Protein AF-A0A6P0IBN6-F1 (afdb_monomer)

Radius of gyration: 15.88 Å; Cα contacts (8 Å, |Δi|>4): 66; chains: 1; bounding box: 37×35×43 Å

Foldseek 3Di:
DDDPVNVLVVLCVLVVVLVVCVVVVHDPVSNVVSVVSNVVSVLVVQLVVLQVVLVVVDDPVSVVSCVPRNCVSLVVVLVVCVVVVVPVVSVVSVD

Structure (mmCIF, N/CA/C/O backbone):
data_AF-A0A6P0IBN6-F1
#
_entry.id   AF-A0A6P0IBN6-F1
#
loop_
_atom_site.group_PDB
_atom_site.id
_atom_site.type_symbol
_atom_site.label_atom_id
_atom_site.label_alt_id
_atom_site.label_comp_id
_atom_site.label_asym_id
_atom_site.label_entity_id
_atom_site.label_seq_id
_atom_site.pdbx_PDB_ins_code
_atom_site.Cartn_x
_atom_site.Cartn_y
_atom_site.Cartn_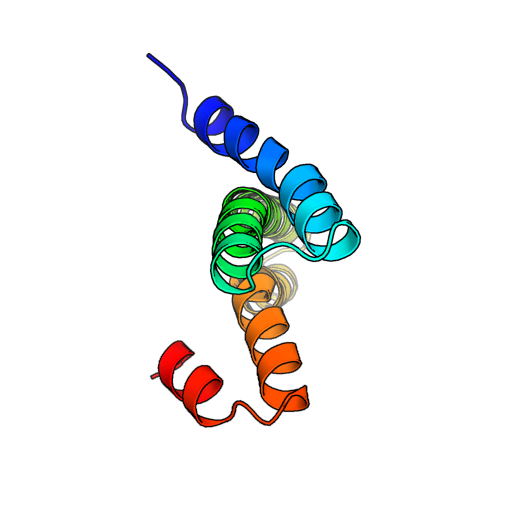z
_atom_site.occupancy
_atom_site.B_iso_or_equiv
_atom_site.auth_seq_id
_atom_site.auth_comp_id
_atom_site.auth_asym_id
_atom_site.auth_atom_id
_atom_site.pdbx_PDB_model_num
ATOM 1 N N . MET A 1 1 ? -13.929 22.687 -9.346 1.00 69.56 1 MET A N 1
ATOM 2 C CA . MET A 1 1 ? -12.790 22.132 -8.579 1.00 69.56 1 MET A CA 1
ATOM 3 C C . MET A 1 1 ? -13.010 20.636 -8.430 1.00 69.56 1 MET A C 1
ATOM 5 O O . MET A 1 1 ? -14.149 20.251 -8.198 1.00 69.56 1 MET A O 1
ATOM 9 N N . LEU A 1 2 ? -11.980 19.806 -8.622 1.00 76.62 2 LEU A N 1
ATOM 10 C CA . LEU A 1 2 ? -12.090 18.356 -8.414 1.00 76.62 2 LEU A CA 1
ATOM 11 C C . LEU A 1 2 ? -12.249 18.057 -6.917 1.00 76.62 2 LEU A C 1
ATOM 13 O O . LEU A 1 2 ? -11.542 18.629 -6.091 1.00 76.62 2 LEU A O 1
ATOM 17 N N . THR A 1 3 ? -13.172 17.166 -6.572 1.00 87.94 3 THR A N 1
ATOM 18 C CA . THR A 1 3 ? -13.346 16.660 -5.203 1.00 87.94 3 THR A CA 1
ATOM 19 C C . THR A 1 3 ? -12.288 15.602 -4.879 1.00 87.94 3 THR A C 1
ATOM 21 O O . THR A 1 3 ? -11.764 14.946 -5.780 1.00 87.94 3 THR A O 1
ATOM 24 N N . LYS A 1 4 ? -11.999 15.377 -3.588 1.00 81.69 4 LYS A N 1
ATOM 25 C CA . LYS A 1 4 ? -11.0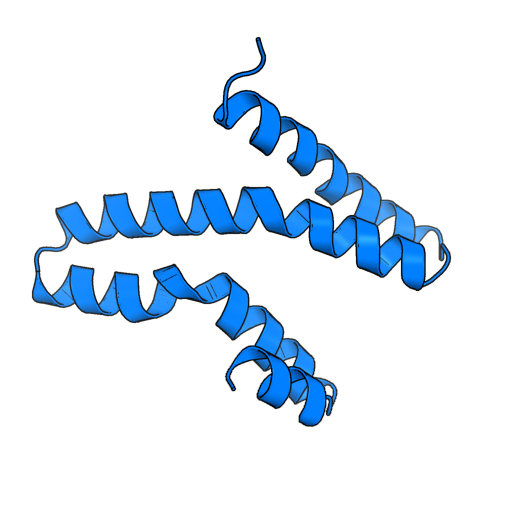53 14.337 -3.128 1.00 81.69 4 LYS A CA 1
ATOM 26 C C . LYS A 1 4 ? -11.349 12.967 -3.755 1.00 81.69 4 LYS A C 1
ATOM 28 O O . LYS A 1 4 ? -10.436 12.305 -4.239 1.00 81.69 4 LYS A O 1
ATOM 33 N N . ASN A 1 5 ? -12.623 12.581 -3.825 1.00 84.19 5 ASN A N 1
ATOM 34 C CA . ASN A 1 5 ? -13.034 11.301 -4.408 1.00 84.19 5 ASN A CA 1
ATOM 35 C C . ASN A 1 5 ? -12.794 11.242 -5.919 1.00 84.19 5 ASN A C 1
ATOM 37 O O . ASN A 1 5 ? -12.388 10.201 -6.428 1.00 84.19 5 ASN A O 1
ATOM 41 N N . GLN A 1 6 ? -12.989 12.352 -6.636 1.00 85.06 6 GLN A N 1
ATOM 42 C CA . GLN A 1 6 ? -12.674 12.421 -8.065 1.00 85.06 6 GLN A CA 1
ATOM 43 C C . GLN A 1 6 ? -11.168 12.309 -8.310 1.00 85.06 6 GLN A C 1
ATOM 45 O O . GLN A 1 6 ? -10.765 11.594 -9.221 1.00 85.06 6 GLN A O 1
ATOM 50 N N . ILE A 1 7 ? -10.340 12.948 -7.475 1.00 87.31 7 ILE A N 1
ATOM 51 C CA . ILE A 1 7 ? -8.877 12.833 -7.560 1.00 87.31 7 ILE A CA 1
ATOM 52 C C . ILE A 1 7 ? -8.445 11.380 -7.334 1.00 87.31 7 ILE A C 1
ATOM 54 O O . ILE A 1 7 ? -7.727 10.836 -8.164 1.00 87.31 7 ILE A O 1
ATOM 58 N N . LEU A 1 8 ? -8.929 10.725 -6.273 1.00 89.50 8 LEU A N 1
ATOM 59 C CA . LEU A 1 8 ? -8.619 9.313 -6.010 1.00 89.50 8 LEU A CA 1
ATOM 60 C C . LEU A 1 8 ? -9.085 8.399 -7.151 1.00 89.50 8 LEU A C 1
ATOM 62 O O . LEU A 1 8 ? -8.350 7.511 -7.568 1.00 89.50 8 LEU A O 1
ATOM 66 N N . SER A 1 9 ? -10.267 8.654 -7.715 1.00 91.44 9 SER A N 1
ATOM 67 C CA . SER A 1 9 ? -10.805 7.836 -8.808 1.00 91.44 9 SER A CA 1
ATOM 68 C C . SER A 1 9 ? -9.944 7.897 -10.072 1.00 91.44 9 SER A C 1
ATOM 70 O O . SER A 1 9 ? -9.834 6.900 -10.778 1.00 91.44 9 SER A O 1
ATOM 72 N N . ILE A 1 10 ? -9.288 9.031 -10.350 1.00 94.62 10 ILE A N 1
ATOM 73 C CA . ILE A 1 10 ? -8.360 9.152 -11.487 1.00 94.62 10 ILE A CA 1
ATOM 74 C C . ILE A 1 10 ? -7.187 8.179 -11.334 1.00 94.62 10 ILE A C 1
ATOM 76 O O . ILE A 1 10 ? -6.768 7.568 -12.316 1.00 94.62 10 ILE A O 1
ATOM 80 N N . PHE A 1 11 ? -6.687 7.978 -10.111 1.00 96.56 11 PHE A N 1
ATOM 81 C CA . PHE A 1 11 ? -5.566 7.070 -9.877 1.00 96.56 11 PHE A CA 1
ATOM 82 C C . PHE A 1 11 ? -5.908 5.595 -10.133 1.00 96.56 11 PHE A C 1
ATOM 84 O O . PHE A 1 11 ? -5.007 4.803 -10.388 1.00 96.56 11 PHE A O 1
ATOM 91 N N . LEU A 1 12 ? -7.191 5.217 -10.157 1.00 96.06 12 LEU A N 1
ATOM 92 C CA . LEU A 1 12 ? -7.604 3.848 -10.491 1.00 96.06 12 LEU A CA 1
ATOM 93 C C . LEU A 1 12 ? -7.234 3.457 -11.921 1.00 96.06 12 LEU A C 1
ATOM 95 O O . LEU A 1 12 ? -7.060 2.274 -12.199 1.00 96.06 12 LEU A O 1
ATOM 99 N N . LEU A 1 13 ? -7.066 4.435 -12.820 1.00 97.50 13 LEU A N 1
ATOM 100 C CA . LEU A 1 13 ? -6.574 4.185 -14.174 1.00 97.50 13 LEU A CA 1
ATOM 101 C C . LEU A 1 13 ? -5.172 3.570 -14.163 1.00 97.50 13 LEU A C 1
ATOM 103 O O . LEU A 1 13 ? -4.834 2.826 -15.078 1.00 97.50 13 LEU A O 1
ATOM 107 N N . PHE A 1 14 ? -4.373 3.820 -13.121 1.00 98.12 14 PHE A N 1
ATOM 108 C CA . PHE A 1 14 ? -3.045 3.232 -13.011 1.00 98.12 14 PHE A CA 1
ATOM 109 C C . PHE A 1 14 ? -3.065 1.728 -12.732 1.00 98.12 14 PHE A C 1
ATOM 111 O O . PHE A 1 14 ? -2.055 1.089 -12.986 1.00 98.12 14 PHE A O 1
ATOM 118 N N . ILE A 1 15 ? -4.190 1.142 -12.296 1.00 97.75 15 ILE A N 1
ATOM 119 C CA . ILE A 1 15 ? -4.309 -0.311 -12.089 1.00 97.75 15 ILE A CA 1
ATOM 120 C C . ILE A 1 15 ? -4.180 -1.074 -13.420 1.00 97.75 15 ILE A C 1
ATOM 122 O O . ILE A 1 15 ? -3.255 -1.871 -13.559 1.00 97.75 15 ILE A O 1
ATOM 126 N N . PRO A 1 16 ? -5.045 -0.859 -14.434 1.00 98.00 16 PRO A N 1
ATOM 127 C CA . PRO A 1 16 ? -4.866 -1.532 -15.716 1.00 98.00 16 PRO A CA 1
ATOM 128 C C . PRO A 1 16 ? -3.586 -1.083 -16.432 1.00 98.00 16 PRO A C 1
ATOM 130 O O . PRO A 1 16 ? -3.005 -1.879 -17.162 1.00 98.00 16 PRO A O 1
ATOM 133 N N . ILE A 1 17 ? -3.119 0.155 -16.218 1.00 98.31 17 ILE A N 1
ATOM 134 C CA . ILE A 1 17 ? -1.865 0.640 -16.814 1.00 98.31 17 ILE A CA 1
ATOM 135 C C . ILE A 1 17 ? -0.655 -0.099 -16.239 1.00 98.31 17 ILE A C 1
ATOM 137 O O . ILE A 1 17 ? 0.205 -0.490 -17.018 1.00 98.31 17 ILE A O 1
ATOM 141 N N . SER A 1 18 ? -0.565 -0.308 -14.922 1.00 98.00 18 SER A N 1
ATOM 142 C CA . SER A 1 18 ? 0.577 -1.005 -14.315 1.00 98.00 18 SER A CA 1
ATOM 143 C C . SER A 1 18 ? 0.619 -2.472 -14.730 1.00 98.00 18 SER A C 1
ATOM 145 O O . SER A 1 18 ? 1.677 -2.981 -15.087 1.00 98.00 18 SER A O 1
ATOM 147 N N . VAL A 1 19 ? -0.546 -3.124 -14.782 1.00 98.12 19 VAL A N 1
ATOM 148 C CA . VAL A 1 19 ? -0.679 -4.493 -15.291 1.00 98.12 19 VAL A CA 1
ATOM 149 C C . VAL A 1 19 ? -0.245 -4.561 -16.755 1.00 98.12 19 VAL A C 1
ATOM 151 O O . VAL A 1 19 ? 0.573 -5.403 -17.113 1.00 98.12 19 VAL A O 1
ATOM 154 N N . ALA A 1 20 ? -0.735 -3.655 -17.605 1.00 98.25 20 ALA A N 1
ATOM 155 C CA . ALA A 1 20 ? -0.328 -3.604 -19.007 1.00 98.25 20 ALA A CA 1
ATOM 156 C C . ALA A 1 20 ? 1.169 -3.298 -19.173 1.00 98.25 20 ALA A C 1
ATOM 158 O O . ALA A 1 20 ? 1.805 -3.884 -20.041 1.00 98.25 20 ALA A O 1
ATOM 159 N N . ALA A 1 21 ? 1.737 -2.414 -18.348 1.00 98.25 21 ALA A N 1
ATOM 160 C CA . ALA A 1 21 ? 3.156 -2.073 -18.377 1.00 98.25 21 ALA A CA 1
ATOM 161 C C . ALA A 1 21 ? 4.042 -3.289 -18.064 1.00 98.25 21 ALA A C 1
ATOM 163 O O . ALA A 1 21 ? 5.049 -3.479 -18.739 1.00 98.25 21 ALA A O 1
ATOM 164 N N . GLU A 1 22 ? 3.647 -4.126 -17.101 1.00 98.00 22 GLU A N 1
ATOM 165 C CA . GLU A 1 22 ? 4.324 -5.396 -16.804 1.00 98.00 22 GLU A CA 1
ATOM 166 C C . GLU A 1 22 ? 4.197 -6.380 -17.978 1.00 98.00 22 GLU A C 1
ATOM 168 O O . GLU A 1 22 ? 5.198 -6.900 -18.463 1.00 98.00 22 GLU A O 1
ATOM 173 N N . PHE A 1 23 ? 2.981 -6.589 -18.503 1.00 98.19 23 PHE A N 1
ATOM 174 C CA . PHE A 1 23 ? 2.742 -7.516 -19.621 1.00 98.19 23 PHE A CA 1
ATOM 175 C C . PHE A 1 23 ? 3.453 -7.121 -20.920 1.00 98.19 23 PHE A C 1
ATOM 177 O O . PHE A 1 23 ? 3.778 -7.986 -21.729 1.00 98.19 23 PHE A O 1
ATOM 184 N N . LEU A 1 24 ? 3.645 -5.823 -21.145 1.00 98.19 24 LEU A N 1
ATOM 185 C CA . LEU A 1 24 ? 4.346 -5.281 -22.307 1.00 98.19 24 LEU A CA 1
ATOM 186 C C . LEU A 1 24 ? 5.845 -5.075 -22.048 1.00 98.19 24 LEU A C 1
ATOM 188 O O . LEU A 1 24 ? 6.511 -4.464 -22.884 1.00 98.19 24 LEU A O 1
ATOM 192 N N . GLU A 1 25 ? 6.360 -5.544 -20.906 1.00 97.62 25 GLU A N 1
ATOM 193 C CA . GLU A 1 25 ? 7.775 -5.480 -20.523 1.00 97.62 25 GLU A CA 1
ATOM 194 C C . GLU A 1 25 ? 8.349 -4.053 -20.589 1.00 97.62 25 GLU A C 1
ATOM 196 O O . GLU A 1 25 ? 9.443 -3.798 -21.100 1.00 97.62 25 GLU A O 1
ATOM 201 N N . TRP A 1 26 ? 7.589 -3.075 -20.091 1.00 98.25 26 TRP A N 1
ATOM 202 C CA . TRP A 1 26 ? 8.060 -1.695 -20.004 1.00 98.25 26 TRP A CA 1
ATOM 203 C C . TRP A 1 26 ? 9.237 -1.567 -19.028 1.00 98.25 26 TRP A C 1
ATOM 205 O O . TRP A 1 26 ? 9.569 -2.465 -18.258 1.00 98.25 26 TRP A O 1
ATOM 215 N N . ASN A 1 27 ? 9.895 -0.406 -19.037 1.00 98.12 27 ASN A N 1
ATOM 216 C CA . ASN A 1 27 ? 10.993 -0.142 -18.113 1.00 98.12 27 ASN A CA 1
ATOM 217 C C . ASN A 1 27 ? 10.548 -0.309 -16.645 1.00 98.12 27 ASN A C 1
ATOM 219 O O . ASN A 1 27 ? 9.510 0.221 -16.241 1.00 98.12 27 ASN A O 1
ATOM 223 N N . SER A 1 28 ? 11.376 -0.965 -15.827 1.00 96.94 28 SER A N 1
ATOM 224 C CA . SER A 1 28 ? 11.060 -1.277 -14.427 1.00 96.94 28 SER A CA 1
ATOM 225 C C . SER A 1 28 ? 10.723 -0.048 -13.577 1.00 96.94 28 SER A C 1
ATOM 227 O O . SER A 1 28 ? 9.877 -0.138 -12.692 1.00 96.94 28 SER A O 1
ATOM 229 N N . ALA A 1 29 ? 11.317 1.120 -13.853 1.00 97.94 29 ALA A N 1
ATOM 230 C CA . ALA A 1 29 ? 10.967 2.355 -13.152 1.00 97.94 29 ALA A CA 1
ATOM 231 C C . ALA A 1 29 ? 9.540 2.817 -13.488 1.00 97.94 29 ALA A C 1
ATOM 233 O O . ALA A 1 29 ? 8.832 3.321 -12.619 1.00 97.94 29 ALA A O 1
ATOM 234 N N . VAL A 1 30 ? 9.089 2.615 -14.729 1.00 97.94 30 VAL A N 1
ATOM 235 C CA . VAL A 1 30 ? 7.722 2.950 -15.154 1.00 97.94 30 VAL A CA 1
ATOM 236 C C . VAL A 1 30 ? 6.718 2.003 -14.504 1.00 97.94 30 VAL A C 1
ATOM 238 O O . VAL A 1 30 ? 5.710 2.461 -13.965 1.00 97.94 30 VAL A O 1
ATOM 241 N N . ILE A 1 31 ? 7.009 0.701 -14.492 1.00 98.38 31 ILE A N 1
ATOM 242 C CA . ILE A 1 31 ? 6.177 -0.301 -13.812 1.00 98.38 31 ILE A CA 1
ATOM 243 C C . ILE A 1 31 ? 6.079 0.021 -12.316 1.00 98.38 31 ILE A C 1
ATOM 245 O O . ILE A 1 31 ? 4.982 0.045 -11.760 1.00 98.38 31 ILE A O 1
ATOM 249 N N . PHE A 1 32 ? 7.202 0.360 -11.676 1.00 96.56 32 PHE A N 1
ATOM 250 C CA . PHE A 1 32 ? 7.235 0.758 -10.271 1.00 96.56 32 PHE A CA 1
ATOM 251 C C . PHE A 1 32 ? 6.363 1.991 -10.003 1.00 96.56 32 PHE A C 1
ATOM 253 O O . PHE A 1 32 ? 5.466 1.938 -9.165 1.00 96.56 32 PHE A O 1
ATOM 260 N N . ILE A 1 33 ? 6.563 3.083 -10.751 1.00 98.19 33 ILE A N 1
ATOM 261 C CA . ILE A 1 33 ? 5.809 4.331 -10.556 1.00 98.19 33 ILE A CA 1
ATOM 262 C C . ILE A 1 33 ? 4.314 4.101 -10.780 1.00 98.19 33 ILE A C 1
ATOM 264 O O . ILE A 1 33 ? 3.501 4.498 -9.949 1.00 98.19 33 ILE A O 1
ATOM 268 N N . THR A 1 34 ? 3.935 3.443 -11.876 1.00 98.19 34 THR A N 1
ATOM 269 C CA . THR A 1 34 ? 2.520 3.176 -12.177 1.00 98.19 34 THR A CA 1
ATOM 270 C C . THR A 1 34 ? 1.879 2.275 -11.120 1.00 98.19 34 THR A C 1
ATOM 272 O O . THR A 1 34 ? 0.759 2.551 -10.697 1.00 98.19 34 THR A O 1
ATOM 275 N N . SER A 1 35 ? 2.599 1.278 -10.602 1.00 97.38 35 SER A N 1
ATOM 276 C CA . SER A 1 35 ? 2.125 0.433 -9.497 1.00 97.38 35 SER A CA 1
ATOM 277 C C . SER A 1 35 ? 1.946 1.221 -8.198 1.00 97.38 35 SER A C 1
ATOM 279 O O . SER A 1 35 ? 0.910 1.096 -7.547 1.00 97.38 35 SER A O 1
ATOM 281 N N . CYS A 1 36 ? 2.894 2.093 -7.837 1.00 96.19 36 CYS A N 1
ATOM 282 C CA . CYS A 1 36 ? 2.757 2.973 -6.673 1.00 96.19 36 CYS A CA 1
ATOM 283 C C . CYS A 1 36 ? 1.520 3.872 -6.788 1.00 96.19 36 CYS A C 1
ATOM 285 O O . CYS A 1 36 ? 0.758 3.999 -5.833 1.00 96.19 36 CYS A O 1
ATOM 287 N N . LEU A 1 37 ? 1.290 4.461 -7.964 1.00 97.56 37 LEU A N 1
ATOM 288 C CA . LEU A 1 37 ? 0.127 5.310 -8.215 1.00 97.56 37 LEU A CA 1
ATOM 289 C C . LEU A 1 37 ? -1.194 4.533 -8.139 1.00 97.56 37 LEU A C 1
ATOM 291 O O . LEU A 1 37 ? -2.173 5.055 -7.606 1.00 97.56 37 LEU A O 1
ATOM 295 N N . ALA A 1 38 ? -1.214 3.285 -8.609 1.00 97.19 38 ALA A N 1
ATOM 296 C CA . ALA A 1 38 ? -2.372 2.398 -8.522 1.00 97.19 38 ALA A CA 1
ATOM 297 C C . ALA A 1 38 ? -2.753 2.051 -7.070 1.00 97.19 38 ALA A C 1
ATOM 299 O O . ALA A 1 38 ? -3.934 1.907 -6.759 1.00 97.19 38 ALA A O 1
ATOM 300 N N . ILE A 1 39 ? -1.768 1.949 -6.171 1.00 95.75 39 ILE A N 1
ATOM 301 C CA . ILE A 1 39 ? -1.980 1.602 -4.757 1.00 95.75 39 ILE A CA 1
ATOM 302 C C . ILE A 1 39 ? -2.657 2.741 -3.980 1.00 95.75 39 ILE A C 1
ATOM 304 O O . ILE A 1 39 ? -3.460 2.464 -3.092 1.00 95.75 39 ILE A O 1
ATOM 308 N N . ILE A 1 40 ? -2.393 4.009 -4.315 1.00 94.81 40 ILE A N 1
ATOM 309 C CA . ILE A 1 40 ? -2.914 5.186 -3.587 1.00 94.81 40 ILE A CA 1
ATOM 310 C C . ILE A 1 40 ? -4.437 5.122 -3.338 1.00 94.81 40 ILE A C 1
ATOM 312 O O . ILE A 1 40 ? -4.854 5.204 -2.178 1.00 94.81 40 ILE A O 1
ATOM 316 N N . PRO A 1 41 ? -5.301 4.980 -4.364 1.00 94.75 41 PRO A N 1
ATOM 317 C CA . PRO A 1 41 ? -6.745 4.928 -4.148 1.00 94.75 41 PRO A CA 1
ATOM 318 C C . PRO A 1 41 ? -7.196 3.644 -3.453 1.00 94.75 41 PRO A C 1
ATOM 320 O O . PRO A 1 41 ? -8.137 3.689 -2.664 1.00 94.75 41 PRO A O 1
ATOM 323 N N . LEU A 1 42 ? -6.512 2.523 -3.695 1.00 93.75 42 LEU A N 1
ATOM 324 C CA . LEU A 1 42 ? -6.824 1.241 -3.064 1.00 93.75 42 LEU A CA 1
ATOM 325 C C . LEU A 1 42 ? -6.571 1.290 -1.554 1.00 93.75 42 LEU A C 1
ATOM 327 O O . LEU A 1 42 ? -7.416 0.854 -0.778 1.00 93.75 42 LEU A O 1
ATOM 331 N N . ALA A 1 43 ? -5.454 1.888 -1.138 1.00 93.12 43 ALA A N 1
ATOM 332 C CA . ALA A 1 43 ? -5.118 2.089 0.265 1.00 93.12 43 ALA A CA 1
ATOM 333 C C . ALA A 1 43 ? -6.140 2.996 0.964 1.00 93.12 43 ALA A C 1
ATOM 335 O O . ALA A 1 43 ? -6.620 2.671 2.049 1.00 93.12 43 ALA A O 1
ATOM 336 N N . ALA A 1 44 ? -6.526 4.101 0.315 1.00 91.69 44 ALA A N 1
ATOM 337 C CA . ALA A 1 44 ? -7.540 5.007 0.846 1.00 91.69 44 ALA A CA 1
ATOM 338 C C . ALA A 1 44 ? -8.894 4.302 1.033 1.00 91.69 44 ALA A C 1
ATOM 340 O O . ALA A 1 44 ? -9.520 4.433 2.084 1.00 91.69 44 ALA A O 1
ATOM 341 N N . TRP A 1 45 ? -9.335 3.529 0.038 1.00 92.00 45 TRP A N 1
ATOM 342 C CA . TRP A 1 45 ? -10.588 2.779 0.114 1.00 92.00 45 TRP A CA 1
ATOM 343 C C . TRP A 1 45 ? -10.550 1.658 1.144 1.00 92.00 45 TRP A C 1
ATOM 345 O O . TRP A 1 45 ? -11.538 1.465 1.846 1.00 92.00 45 TRP A O 1
ATOM 355 N N . MET A 1 46 ? -9.428 0.951 1.275 1.00 92.38 46 MET A N 1
ATOM 356 C CA . MET A 1 46 ? -9.273 -0.084 2.293 1.00 92.38 46 MET A CA 1
ATOM 357 C C . MET A 1 46 ? -9.346 0.503 3.705 1.00 92.38 46 MET A C 1
ATOM 359 O O 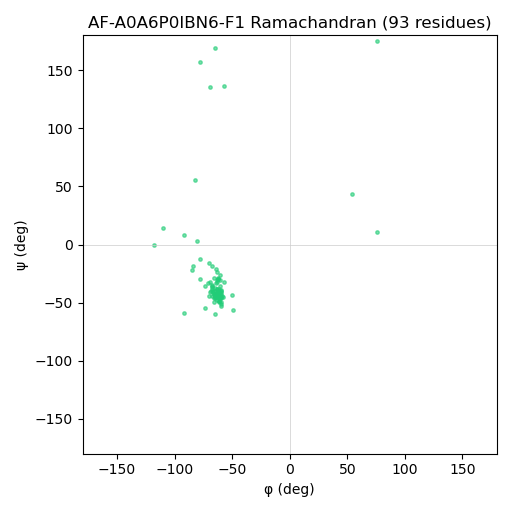. MET A 1 46 ? -10.033 -0.064 4.552 1.00 92.38 46 MET A O 1
ATOM 363 N N . GLY A 1 47 ? -8.714 1.656 3.946 1.00 91.19 47 GLY A N 1
ATOM 364 C CA . GLY A 1 47 ? -8.812 2.366 5.223 1.00 91.19 47 GLY A CA 1
ATOM 365 C C . GLY A 1 47 ? -10.254 2.755 5.553 1.00 91.19 47 GLY A C 1
ATOM 366 O O . GLY A 1 47 ? -10.762 2.382 6.607 1.00 91.19 47 GLY A O 1
ATOM 367 N N . THR A 1 48 ? -10.955 3.409 4.617 1.00 91.31 48 THR A N 1
ATOM 368 C CA . THR A 1 48 ? -12.372 3.770 4.804 1.00 91.31 48 THR A CA 1
ATOM 369 C C . THR A 1 48 ? -13.247 2.538 5.032 1.00 91.31 48 THR A C 1
ATOM 371 O O . THR A 1 48 ? -14.039 2.521 5.965 1.00 91.31 48 THR A O 1
ATOM 374 N N . ALA A 1 49 ? -13.086 1.478 4.238 1.00 92.12 49 ALA A N 1
ATOM 375 C CA . ALA A 1 49 ? -13.856 0.249 4.415 1.00 92.12 49 ALA A CA 1
ATOM 376 C C . ALA A 1 49 ? -13.602 -0.398 5.787 1.00 92.12 49 ALA A C 1
ATOM 378 O O . ALA A 1 49 ? -14.535 -0.877 6.427 1.00 92.12 49 ALA A O 1
ATOM 379 N N . THR A 1 50 ? -12.353 -0.384 6.255 1.00 93.62 50 THR A N 1
ATOM 380 C CA . THR A 1 50 ? -11.981 -0.917 7.570 1.00 93.62 50 THR A CA 1
ATOM 381 C C . THR A 1 50 ? -12.631 -0.119 8.694 1.00 93.62 50 THR A C 1
ATOM 383 O O . THR A 1 50 ? -13.159 -0.710 9.632 1.00 93.62 50 THR A O 1
ATOM 386 N N . GLU A 1 51 ? -12.637 1.209 8.591 1.00 92.25 51 GLU A N 1
ATOM 387 C CA . GLU A 1 51 ? -13.252 2.085 9.587 1.00 92.25 51 GLU A CA 1
ATOM 388 C C . GLU A 1 51 ? -14.769 1.867 9.675 1.00 92.25 51 GLU A C 1
ATOM 390 O O . GLU A 1 51 ? -15.296 1.653 10.767 1.00 92.25 51 GLU A O 1
ATOM 395 N N . GLU A 1 52 ? -15.457 1.785 8.534 1.00 94.25 52 GLU A N 1
ATOM 396 C CA . GLU A 1 52 ? -16.900 1.509 8.489 1.00 94.25 52 GLU A CA 1
ATOM 397 C C . GLU A 1 52 ? -17.250 0.137 9.094 1.00 94.25 52 GLU A C 1
ATOM 399 O O . GLU A 1 52 ? -18.214 0.007 9.850 1.00 94.25 52 GLU A O 1
ATOM 404 N N . ILE A 1 53 ? -16.446 -0.900 8.828 1.00 94.44 53 ILE A N 1
ATOM 405 C CA . ILE A 1 53 ? -16.657 -2.229 9.425 1.00 94.44 53 ILE A CA 1
ATOM 406 C C . ILE A 1 53 ? -16.366 -2.198 10.933 1.00 94.44 53 ILE A C 1
ATOM 408 O O . ILE A 1 53 ? -17.108 -2.793 11.720 1.00 94.44 53 ILE A O 1
ATOM 412 N N . ALA A 1 54 ? -15.313 -1.497 11.359 1.00 95.00 54 ALA A N 1
ATOM 413 C CA . ALA A 1 54 ? -14.929 -1.401 12.763 1.00 95.00 54 ALA A CA 1
ATOM 414 C C . ALA A 1 54 ? -16.037 -0.778 13.627 1.00 95.00 54 ALA A C 1
ATOM 416 O O . ALA A 1 54 ? -16.259 -1.236 14.750 1.00 95.00 54 ALA A O 1
ATOM 417 N N . VAL A 1 55 ? -16.776 0.200 13.089 1.00 94.38 55 VAL A N 1
ATOM 418 C CA . VAL A 1 55 ? -17.929 0.818 13.766 1.00 94.38 55 VAL A CA 1
ATOM 419 C C . VAL A 1 55 ? -19.012 -0.216 14.090 1.00 94.38 55 VAL A C 1
ATOM 421 O O . VAL A 1 55 ? -19.573 -0.195 15.186 1.00 94.38 55 VAL A O 1
ATOM 424 N N . VAL A 1 56 ? -19.278 -1.158 13.182 1.00 95.88 56 VAL A N 1
ATOM 425 C CA . VAL A 1 56 ? -20.325 -2.182 13.361 1.00 95.88 56 VAL A CA 1
ATOM 426 C C . VAL A 1 56 ? -19.878 -3.314 14.297 1.00 95.88 56 VAL A C 1
ATOM 428 O O . VAL A 1 56 ? -20.701 -3.898 14.999 1.00 95.88 56 VAL A O 1
ATOM 431 N N . LEU A 1 57 ? -18.577 -3.616 14.351 1.00 95.75 57 LEU A N 1
ATOM 432 C CA . LEU A 1 57 ? -18.012 -4.681 15.194 1.00 95.75 57 LEU A CA 1
ATOM 433 C C . LEU A 1 57 ? -17.874 -4.305 16.681 1.00 95.75 57 LEU A C 1
ATOM 435 O O . LEU A 1 57 ? -17.633 -5.175 17.522 1.00 95.75 57 LEU A O 1
ATOM 439 N N . GLY A 1 58 ? -18.023 -3.023 17.014 1.00 93.94 58 GLY A N 1
ATOM 440 C CA . GLY A 1 58 ? -17.848 -2.506 18.367 1.00 93.94 58 GLY A CA 1
AT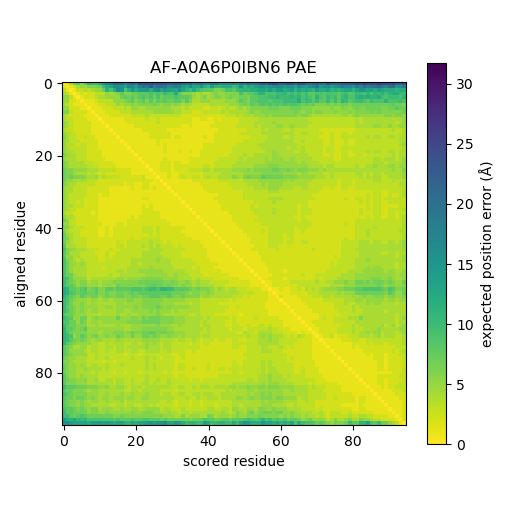OM 441 C C . GLY A 1 58 ? -16.375 -2.381 18.795 1.00 93.94 58 GLY A C 1
ATOM 442 O O . GLY A 1 58 ? -15.468 -2.792 18.073 1.00 93.94 58 GLY A O 1
ATOM 443 N N . PRO A 1 59 ? -16.100 -1.820 19.988 1.00 93.44 59 PRO A N 1
ATOM 444 C CA . PRO A 1 59 ? -14.775 -1.289 20.332 1.00 93.44 59 PRO A CA 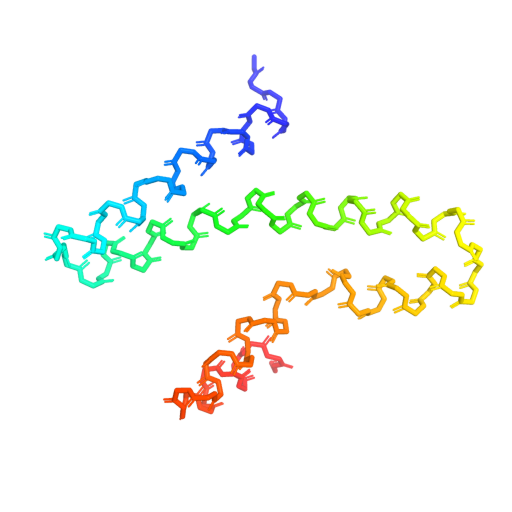1
ATOM 445 C C . PRO A 1 59 ? -13.626 -2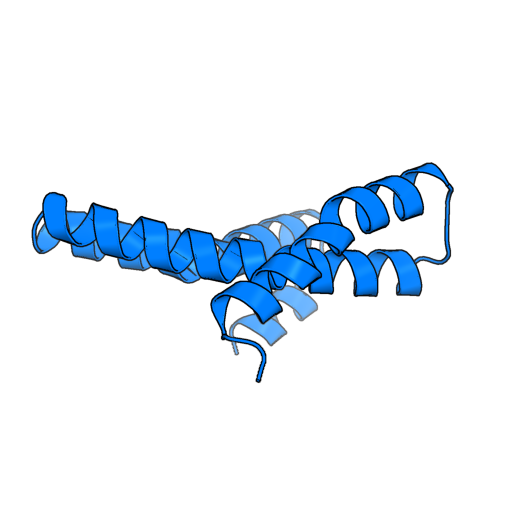.305 20.287 1.00 93.44 59 PRO A C 1
ATOM 447 O O . PRO A 1 59 ? -12.551 -1.999 19.779 1.00 93.44 59 PRO A O 1
ATOM 450 N N . ASN A 1 60 ? -13.845 -3.522 20.792 1.00 95.31 60 ASN A N 1
ATOM 451 C CA . ASN A 1 60 ? -12.779 -4.522 20.907 1.00 95.31 60 ASN A CA 1
ATOM 452 C C . ASN A 1 60 ? -12.407 -5.121 19.542 1.00 95.31 60 ASN A C 1
ATOM 454 O O . ASN A 1 60 ? -11.245 -5.093 19.141 1.00 95.31 60 ASN A O 1
ATOM 458 N N . LEU A 1 61 ? -13.396 -5.660 18.821 1.00 96.25 61 LEU A N 1
ATOM 459 C CA . LEU A 1 61 ? -13.168 -6.293 17.519 1.00 96.25 61 LEU A CA 1
ATOM 460 C C . LEU A 1 61 ? -12.886 -5.259 16.427 1.00 96.25 61 LEU A C 1
ATOM 462 O O . LEU A 1 61 ? -12.035 -5.499 15.576 1.00 96.25 61 LEU A O 1
ATOM 466 N N . GLY A 1 62 ? -13.536 -4.095 16.481 1.00 95.44 62 GLY A N 1
ATOM 467 C CA . GLY A 1 62 ? -13.251 -2.976 15.588 1.00 95.44 62 GLY A CA 1
ATOM 468 C C . GLY A 1 62 ? -11.847 -2.410 15.791 1.00 95.44 62 GLY A C 1
ATOM 469 O O . GLY A 1 62 ? -11.152 -2.149 14.813 1.00 95.44 62 GLY A O 1
ATOM 470 N N . GLY A 1 63 ? -11.379 -2.308 17.041 1.00 93.75 63 GLY A N 1
ATOM 471 C CA . GLY A 1 63 ? -9.999 -1.924 17.343 1.00 93.75 63 GLY A CA 1
ATOM 472 C C . GLY A 1 63 ? -8.975 -2.897 16.753 1.00 93.75 63 GLY A C 1
ATOM 473 O O . GLY A 1 63 ? -8.009 -2.464 16.126 1.00 93.75 63 GLY A O 1
ATOM 474 N N . LEU A 1 64 ? -9.211 -4.208 16.882 1.00 94.81 64 LEU A N 1
ATOM 475 C CA . LEU A 1 64 ? -8.347 -5.234 16.288 1.00 94.81 64 LEU A CA 1
ATOM 476 C C . LEU A 1 64 ? -8.354 -5.184 14.751 1.00 94.81 64 LEU A C 1
ATOM 478 O O . LEU A 1 64 ? -7.299 -5.279 14.120 1.00 94.81 64 LEU A O 1
ATOM 482 N N . LEU A 1 65 ? -9.533 -5.018 14.146 1.00 94.62 65 LEU A N 1
ATOM 483 C CA . LEU A 1 65 ? -9.683 -4.888 12.699 1.00 94.62 65 LEU A CA 1
ATOM 484 C C . LEU A 1 65 ? -8.930 -3.659 12.179 1.00 94.62 65 LEU A C 1
ATOM 486 O O . LEU A 1 65 ? -8.183 -3.767 11.215 1.00 94.62 65 LEU A O 1
ATOM 490 N N . ASN A 1 66 ? -9.069 -2.507 12.836 1.00 90.94 66 ASN A N 1
ATOM 491 C CA . ASN A 1 66 ? -8.399 -1.288 12.401 1.00 90.94 66 ASN A CA 1
ATOM 492 C C . ASN A 1 66 ? -6.875 -1.369 12.585 1.00 90.94 66 ASN A C 1
ATOM 494 O O . ASN A 1 66 ? -6.125 -0.992 11.692 1.00 90.94 66 ASN A O 1
ATOM 498 N N . ALA A 1 67 ? -6.395 -1.952 13.688 1.00 90.31 67 ALA A N 1
ATOM 499 C CA . ALA A 1 67 ? -4.960 -2.152 13.903 1.00 90.31 67 ALA A CA 1
ATOM 500 C C . ALA A 1 67 ? -4.303 -3.037 12.825 1.00 90.31 67 ALA A C 1
ATOM 502 O O . ALA A 1 67 ? -3.125 -2.861 12.517 1.00 90.31 67 ALA A O 1
ATOM 503 N N . THR A 1 68 ? -5.059 -3.977 12.249 1.00 90.38 68 THR A N 1
ATOM 504 C CA . THR A 1 68 ? -4.576 -4.903 11.215 1.00 90.38 68 THR A CA 1
ATOM 505 C C . THR A 1 68 ? -4.807 -4.367 9.803 1.00 90.38 68 THR A C 1
ATOM 507 O O . THR A 1 68 ? -3.855 -4.176 9.051 1.00 90.38 68 THR A O 1
ATOM 510 N N . PHE A 1 69 ? -6.058 -4.089 9.439 1.00 88.88 69 PHE A N 1
ATOM 511 C CA . PHE A 1 69 ? -6.444 -3.678 8.089 1.00 88.88 69 PHE A CA 1
ATOM 512 C C . PHE A 1 69 ? -6.295 -2.179 7.821 1.00 88.88 69 PHE A C 1
ATOM 514 O O . PHE A 1 69 ? -6.088 -1.797 6.669 1.00 88.88 69 PHE A O 1
ATOM 521 N N . GLY A 1 70 ? -6.286 -1.334 8.856 1.00 86.88 70 GLY A N 1
ATOM 522 C CA . GLY A 1 70 ? -5.986 0.094 8.714 1.00 86.88 70 GLY A CA 1
ATOM 523 C C . GLY A 1 70 ? -4.564 0.341 8.202 1.00 86.88 70 GLY A C 1
ATOM 524 O O . GLY A 1 70 ? -4.340 1.285 7.451 1.00 86.88 70 GLY A O 1
ATOM 525 N N . ASN A 1 71 ? -3.640 -0.580 8.507 1.00 88.81 71 ASN A N 1
ATOM 526 C CA . ASN A 1 71 ? -2.257 -0.579 8.019 1.00 88.81 71 ASN A CA 1
ATOM 527 C C . ASN A 1 71 ? -1.978 -1.717 7.016 1.00 88.81 71 ASN A C 1
ATOM 529 O O . ASN A 1 71 ? -0.821 -2.033 6.733 1.00 88.81 71 ASN A O 1
ATOM 533 N N . ALA A 1 72 ? -3.009 -2.379 6.469 1.00 91.19 72 ALA A N 1
ATOM 534 C CA . ALA A 1 72 ? -2.789 -3.572 5.644 1.00 91.19 72 ALA A CA 1
ATOM 535 C C . ALA A 1 72 ? -1.969 -3.280 4.380 1.00 91.19 72 ALA A C 1
ATOM 537 O O . ALA A 1 72 ? -1.228 -4.150 3.939 1.00 91.19 72 ALA A O 1
ATOM 538 N N . THR A 1 73 ? -2.037 -2.068 3.820 1.00 90.94 73 THR A N 1
ATOM 539 C CA . THR A 1 73 ? -1.242 -1.699 2.637 1.00 90.94 73 THR A CA 1
ATOM 540 C C . THR A 1 73 ? 0.250 -1.822 2.930 1.00 90.94 73 THR A C 1
ATOM 542 O O . THR A 1 73 ? 0.984 -2.461 2.179 1.00 90.94 73 THR A O 1
ATOM 545 N N . GLU A 1 74 ? 0.686 -1.242 4.046 1.00 91.50 74 GLU A N 1
ATOM 546 C CA . GLU A 1 74 ? 2.080 -1.261 4.487 1.00 91.50 74 GLU A CA 1
ATOM 547 C C . GLU A 1 74 ? 2.510 -2.689 4.814 1.00 91.50 74 GLU A C 1
ATOM 549 O O . GLU A 1 74 ? 3.554 -3.138 4.346 1.00 91.50 74 GLU A O 1
ATOM 554 N N . LEU A 1 75 ? 1.665 -3.437 5.533 1.00 92.19 75 LEU A N 1
ATOM 555 C CA . LEU A 1 75 ? 1.950 -4.821 5.900 1.00 92.19 75 LEU A CA 1
ATOM 556 C C . LEU A 1 75 ? 2.084 -5.731 4.670 1.00 92.19 75 LEU A C 1
ATOM 558 O O . LEU A 1 75 ? 3.009 -6.537 4.606 1.00 92.19 75 LEU A O 1
ATOM 562 N N . ILE A 1 76 ? 1.199 -5.602 3.679 1.00 93.50 76 ILE A N 1
ATOM 563 C CA . ILE A 1 76 ? 1.248 -6.392 2.441 1.00 93.50 76 ILE A CA 1
ATOM 564 C C . ILE A 1 76 ? 2.535 -6.085 1.668 1.00 93.50 76 ILE A C 1
ATOM 566 O O . ILE A 1 76 ? 3.239 -7.013 1.267 1.00 93.50 76 ILE A O 1
ATOM 570 N N . ILE A 1 77 ? 2.875 -4.804 1.490 1.00 93.25 77 ILE A N 1
ATOM 571 C CA . ILE A 1 77 ? 4.101 -4.396 0.787 1.00 93.25 77 ILE A CA 1
ATOM 572 C C . ILE A 1 77 ? 5.337 -4.896 1.539 1.00 93.25 77 ILE A C 1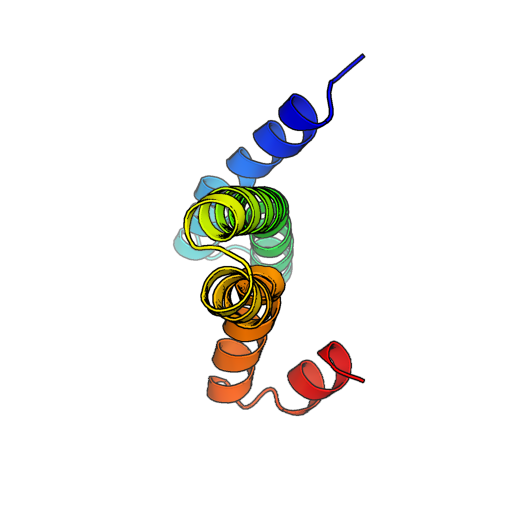
ATOM 574 O O . ILE A 1 77 ? 6.233 -5.472 0.924 1.00 93.25 77 ILE A O 1
ATOM 578 N N . ALA A 1 78 ? 5.366 -4.739 2.864 1.00 94.62 78 ALA A N 1
ATOM 579 C CA . ALA A 1 78 ? 6.457 -5.208 3.705 1.00 94.62 78 ALA A CA 1
ATOM 580 C C . ALA A 1 78 ? 6.642 -6.728 3.604 1.00 94.62 78 ALA A C 1
ATOM 582 O O . ALA A 1 78 ? 7.766 -7.199 3.453 1.00 94.62 78 ALA A O 1
ATOM 583 N N . LEU A 1 79 ? 5.555 -7.505 3.626 1.00 95.50 79 LEU A N 1
ATOM 584 C CA . LEU A 1 79 ? 5.609 -8.962 3.489 1.00 95.50 79 LEU A CA 1
ATOM 585 C C . LEU A 1 79 ? 6.106 -9.396 2.105 1.00 95.50 79 LEU A C 1
ATOM 587 O O . LEU A 1 79 ? 6.922 -10.312 2.013 1.00 95.50 79 LEU A O 1
ATOM 591 N N . ILE A 1 80 ? 5.650 -8.754 1.027 1.00 95.81 80 ILE A N 1
ATOM 592 C CA . ILE A 1 80 ? 6.119 -9.060 -0.334 1.00 95.81 80 ILE A CA 1
ATOM 593 C C . ILE A 1 80 ? 7.604 -8.703 -0.479 1.00 95.81 80 ILE A C 1
ATOM 595 O O . ILE A 1 80 ? 8.390 -9.517 -0.962 1.00 95.81 80 ILE A O 1
ATOM 599 N N . ALA A 1 81 ? 8.011 -7.525 -0.002 1.00 95.94 81 ALA A N 1
ATOM 600 C CA . ALA A 1 81 ? 9.402 -7.085 -0.027 1.00 95.94 81 ALA A CA 1
ATOM 601 C C . ALA A 1 81 ? 10.308 -8.001 0.811 1.00 95.94 81 ALA A C 1
ATOM 603 O O . ALA A 1 81 ? 11.398 -8.364 0.367 1.00 95.94 81 ALA A O 1
ATOM 604 N N . LEU A 1 82 ? 9.847 -8.441 1.986 1.00 96.81 82 LEU A N 1
ATOM 605 C CA . LEU A 1 82 ? 10.584 -9.374 2.835 1.00 96.81 82 LEU A CA 1
ATOM 606 C C . LEU A 1 82 ? 10.764 -10.736 2.155 1.00 96.81 82 LEU A C 1
ATOM 608 O O . LEU A 1 82 ? 11.867 -11.278 2.176 1.00 96.81 82 LEU A O 1
ATOM 612 N N . ASN A 1 83 ? 9.720 -11.259 1.503 1.00 97.50 83 ASN A N 1
ATOM 613 C CA . ASN A 1 83 ? 9.809 -12.491 0.710 1.00 97.50 83 ASN A CA 1
ATOM 614 C C . ASN A 1 83 ? 10.787 -12.358 -0.470 1.00 97.50 83 ASN A C 1
ATOM 616 O O . ASN A 1 83 ? 11.430 -13.336 -0.843 1.00 97.50 83 ASN A O 1
ATOM 620 N N . ALA A 1 84 ? 10.947 -11.153 -1.021 1.00 96.75 84 ALA A N 1
ATOM 621 C CA . ALA A 1 84 ? 11.952 -10.842 -2.038 1.00 96.75 84 ALA A CA 1
ATOM 622 C C . ALA A 1 84 ? 13.364 -10.588 -1.461 1.00 96.75 84 ALA A C 1
ATOM 624 O O . ALA A 1 84 ? 14.279 -10.236 -2.204 1.00 96.75 84 ALA A O 1
ATOM 625 N N . GLY A 1 85 ? 13.563 -10.737 -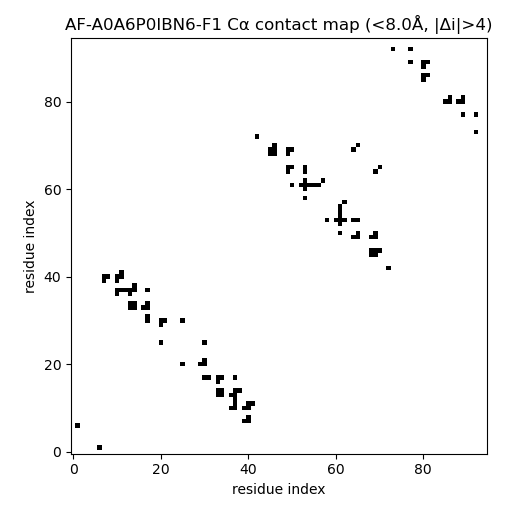0.146 1.00 97.38 85 GLY A N 1
ATOM 626 C CA . GLY A 1 85 ? 14.845 -10.499 0.523 1.00 97.38 85 GLY A CA 1
ATOM 627 C C . GLY A 1 85 ? 15.202 -9.020 0.712 1.00 97.38 85 GLY A C 1
ATOM 628 O O . GLY A 1 85 ? 16.322 -8.708 1.115 1.00 97.38 85 GLY A O 1
ATOM 629 N N . LEU A 1 86 ? 14.269 -8.093 0.469 1.00 96.75 86 LEU A N 1
ATOM 630 C CA . LEU A 1 86 ? 14.476 -6.642 0.560 1.00 96.75 86 LEU A CA 1
ATOM 631 C C . LEU A 1 86 ? 14.360 -6.131 2.004 1.00 96.75 86 LEU A C 1
ATOM 633 O O . LEU A 1 86 ? 13.591 -5.224 2.317 1.00 96.75 86 LEU A O 1
ATOM 637 N N . VAL A 1 87 ? 15.150 -6.715 2.902 1.00 96.12 87 VAL A N 1
ATOM 638 C CA . VAL A 1 87 ? 15.091 -6.464 4.350 1.00 96.12 87 VAL A CA 1
ATOM 639 C C . VAL A 1 87 ? 15.350 -4.990 4.700 1.00 96.12 87 VAL A C 1
ATOM 641 O O . VAL A 1 87 ? 14.667 -4.438 5.560 1.00 96.12 87 VAL A O 1
ATOM 644 N N . GLU A 1 88 ? 16.289 -4.325 4.020 1.00 96.50 88 GLU A N 1
ATOM 645 C CA . GLU A 1 88 ? 16.574 -2.896 4.243 1.00 96.50 88 GLU A CA 1
ATOM 646 C C . GLU A 1 88 ? 15.418 -1.988 3.806 1.00 96.50 88 GLU A C 1
ATOM 648 O O . GLU A 1 88 ? 15.134 -0.996 4.473 1.00 96.50 88 GLU A O 1
ATOM 653 N N . VAL A 1 89 ? 14.701 -2.353 2.736 1.00 93.38 89 VAL A N 1
ATOM 654 C CA . VAL A 1 89 ? 13.515 -1.605 2.286 1.00 93.38 89 VAL A CA 1
ATOM 655 C C . VAL A 1 89 ? 12.422 -1.695 3.342 1.00 93.38 89 VAL A C 1
ATOM 657 O O . VAL A 1 89 ? 11.862 -0.677 3.730 1.00 93.38 89 VAL A O 1
ATOM 660 N N . VAL A 1 90 ? 12.169 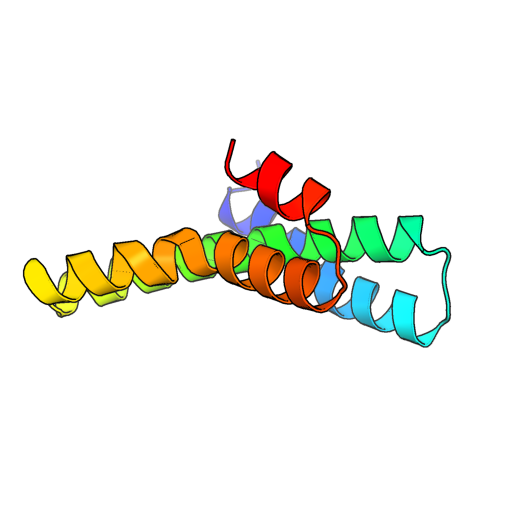-2.896 3.868 1.00 95.50 90 VAL A N 1
ATOM 661 C CA . VAL A 1 90 ? 11.171 -3.097 4.926 1.00 95.50 90 VAL A CA 1
ATOM 662 C C . VAL A 1 90 ? 11.537 -2.306 6.182 1.00 95.50 90 VAL A C 1
ATOM 664 O O . VAL A 1 90 ? 10.686 -1.602 6.720 1.00 95.50 90 VAL A O 1
ATOM 667 N N . LYS A 1 91 ? 12.802 -2.339 6.621 1.00 94.38 91 LYS A N 1
ATOM 668 C CA . LYS A 1 91 ? 13.248 -1.535 7.772 1.00 94.38 91 LYS A CA 1
ATOM 669 C C . LYS A 1 91 ? 13.014 -0.045 7.553 1.00 94.38 91 LYS A C 1
ATOM 671 O O . LYS A 1 91 ? 12.478 0.604 8.444 1.00 94.38 91 LYS A O 1
ATOM 676 N N . ALA A 1 92 ? 13.352 0.475 6.375 1.00 92.62 92 ALA A N 1
ATOM 677 C CA . ALA A 1 92 ? 13.162 1.885 6.049 1.00 92.62 92 ALA A CA 1
ATOM 678 C C . ALA A 1 92 ? 11.683 2.318 6.032 1.00 92.62 92 ALA A C 1
ATOM 680 O O . ALA A 1 92 ? 11.402 3.503 6.149 1.00 92.62 92 ALA A O 1
ATOM 681 N N . THR A 1 93 ? 10.735 1.384 5.885 1.00 85.31 93 THR A N 1
ATOM 682 C CA . THR A 1 93 ? 9.295 1.702 5.929 1.00 85.31 93 THR A CA 1
ATOM 683 C C . THR A 1 93 ? 8.701 1.760 7.337 1.00 85.31 93 THR A C 1
ATOM 685 O O . THR A 1 93 ? 7.632 2.337 7.503 1.00 85.31 93 THR A O 1
ATOM 688 N N . ILE A 1 94 ? 9.365 1.177 8.342 1.00 85.12 94 ILE A N 1
ATOM 689 C CA . ILE A 1 94 ? 8.852 1.070 9.724 1.00 85.12 94 ILE A CA 1
ATOM 690 C C . ILE A 1 94 ? 9.715 1.805 10.764 1.00 85.12 94 ILE A C 1
ATOM 692 O O . ILE A 1 94 ? 9.392 1.756 11.952 1.00 85.12 94 ILE A O 1
ATOM 696 N N . THR A 1 95 ? 10.813 2.438 10.336 1.00 72.81 95 THR A N 1
ATOM 697 C CA . THR A 1 95 ? 11.781 3.164 11.180 1.00 72.81 95 THR A CA 1
ATOM 698 C C . THR A 1 95 ? 11.895 4.602 10.709 1.00 72.81 95 THR A C 1
ATOM 700 O O . THR A 1 95 ? 11.917 5.501 11.576 1.00 72.81 95 THR A O 1
#

pLDDT: mean 93.55, std 5.24, range [69.56, 98.38]

Mean predicted aligned error: 3.76 Å

Sequence (95 aa):
MLTKNQILSIFLLFIPISVAAEFLEWNSAVIFITSCLAIIPLAAWMGTATEEIAVVLGPNLGGLLNATFGNATELIIALIALNAGLVEVVKATIT

Secondary structure (DSSP, 8-state):
---HHHHHHHHTTHHHHHHHHHHTT--HHHHHHHHHHHHHHHHHHHHHHHHHHHHHHHHHHHHHHHHHHTTHHHHHHHHHHHHTT-HHHHHHHH-

Nearest PDB structures (foldseek):
  4k1c-assembly1_A  TM=9.464E-01  e=1.318E-02  Saccharomyces cerevisiae S288C

Solvent-accessible surface area (backbone atoms only — not comparable to full-atom values): 5052 Å² total; per-residue (Å²): 132,85,50,73,67,55,55,38,56,59,31,52,58,25,45,65,48,22,54,48,30,56,78,68,68,50,59,68,68,56,32,49,52,30,41,56,46,24,42,54,37,52,46,52,50,43,33,52,52,30,52,62,50,18,66,76,56,35,75,70,57,12,49,55,45,34,70,50,46,53,44,34,62,60,51,52,52,38,52,55,36,45,76,70,67,37,53,69,60,40,48,67,73,79,110